Protein AF-A0A0B8NXF0-F1 (afdb_monomer)

Solvent-accessible surface area (backbone atoms only — not comparable to full-atom values): 3796 Å² total; per-residue (Å²): 135,87,66,76,48,59,73,46,78,47,77,48,77,48,79,69,85,89,51,74,48,79,49,74,47,75,47,70,50,65,62,59,74,71,30,47,56,51,43,65,73,41,46,67,57,51,53,50,52,53,53,50,50,53,53,53,49,67,72,72,108

pLDDT: mean 74.88, std 11.66, range [38.47, 89.25]

Sequence (61 aa):
MKGPGLGRLECTIIDHGDHRELDVRAWWHPKGFLGLLYWWAMFPAHLFIFKGMVRAICKKA

Secondary structure (DSSP, 8-state):
---SEEEEEEEEEEE-SS-EEEEEEEEEEE-SHHHHHHHHHHHHHHHHHHHHHHHHHHHH-

Organism: NCBI:txid1481914

Structure (mmCIF, N/CA/C/O backbone):
data_AF-A0A0B8NXF0-F1
#
_entry.id   AF-A0A0B8NXF0-F1
#
loop_
_atom_site.group_PDB
_atom_site.id
_atom_site.type_symbol
_atom_site.label_atom_id
_atom_site.label_alt_id
_atom_site.label_comp_id
_atom_site.label_asym_id
_atom_site.label_entity_id
_atom_site.label_seq_id
_atom_site.pdbx_PDB_ins_code
_atom_site.Cartn_x
_atom_site.Cartn_y
_atom_site.Cartn_z
_atom_site.occupancy
_atom_site.B_iso_or_equiv
_atom_site.auth_seq_id
_atom_site.auth_comp_id
_atom_site.auth_asym_id
_atom_site.auth_atom_id
_atom_site.pdbx_PDB_model_num
ATOM 1 N N . MET A 1 1 ? 18.972 -10.048 -0.050 1.00 40.00 1 MET A N 1
ATOM 2 C CA . MET A 1 1 ? 18.654 -10.096 -1.497 1.00 40.00 1 MET A CA 1
ATOM 3 C C . MET A 1 1 ? 18.026 -8.761 -1.884 1.00 40.00 1 MET A C 1
ATOM 5 O O . MET A 1 1 ? 17.044 -8.380 -1.262 1.00 40.00 1 MET A O 1
ATOM 9 N N . LYS A 1 2 ? 18.638 -7.997 -2.800 1.00 38.47 2 LYS A N 1
ATOM 10 C CA . LYS A 1 2 ? 18.132 -6.683 -3.243 1.00 38.47 2 LYS A CA 1
ATOM 11 C C . LYS A 1 2 ? 17.048 -6.905 -4.299 1.00 38.47 2 LYS A C 1
ATOM 13 O O . LYS A 1 2 ? 17.367 -7.325 -5.406 1.00 38.47 2 LYS A O 1
ATOM 18 N N . GLY A 1 3 ? 15.790 -6.646 -3.951 1.00 46.97 3 GLY A N 1
ATOM 19 C CA . GLY A 1 3 ? 14.722 -6.548 -4.946 1.00 46.97 3 GLY A CA 1
ATOM 20 C C . GLY A 1 3 ? 14.994 -5.3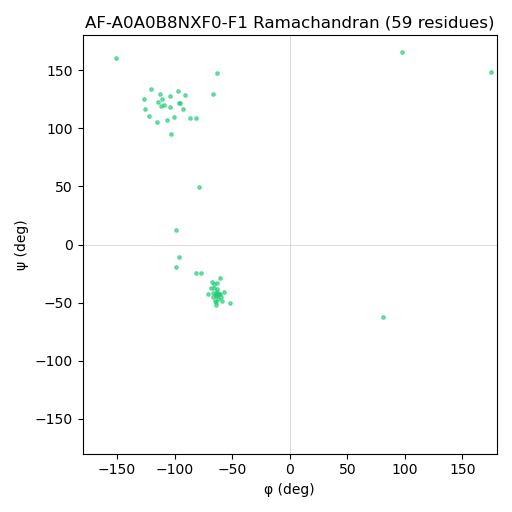73 -5.899 1.00 46.97 3 GLY A C 1
ATOM 21 O O . GLY A 1 3 ? 15.580 -4.376 -5.466 1.00 46.97 3 GLY A O 1
ATOM 22 N N . PRO A 1 4 ? 14.607 -5.456 -7.183 1.00 44.28 4 PRO A N 1
ATOM 23 C CA . PRO A 1 4 ? 14.860 -4.424 -8.189 1.00 44.28 4 PRO A CA 1
ATOM 24 C C . PRO A 1 4 ? 13.868 -3.254 -8.044 1.0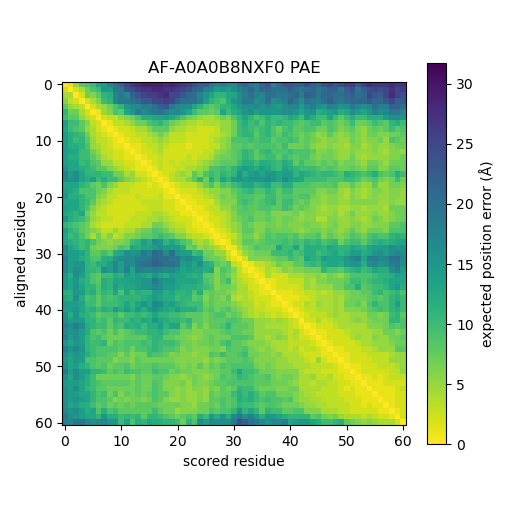0 44.28 4 PRO A C 1
ATOM 26 O O . PRO A 1 4 ? 13.208 -2.850 -8.999 1.00 44.28 4 PRO A O 1
ATOM 29 N N . GLY A 1 5 ? 13.718 -2.732 -6.827 1.00 53.75 5 GLY A N 1
ATOM 30 C CA . GLY A 1 5 ? 12.749 -1.692 -6.511 1.00 53.75 5 GLY A CA 1
ATOM 31 C C . GLY A 1 5 ? 12.702 -1.367 -5.023 1.00 53.75 5 GLY A C 1
ATOM 32 O O . GLY A 1 5 ? 12.931 -2.226 -4.171 1.00 53.75 5 GLY A O 1
ATOM 33 N N . LEU A 1 6 ? 12.408 -0.104 -4.722 1.00 56.22 6 LEU A N 1
ATOM 34 C CA . LEU A 1 6 ? 11.982 0.327 -3.396 1.00 56.22 6 LEU A CA 1
ATOM 35 C C . LEU A 1 6 ? 10.467 0.132 -3.337 1.00 56.22 6 LEU A C 1
ATOM 37 O O . LEU A 1 6 ? 9.721 0.835 -4.020 1.00 56.22 6 LEU A O 1
ATOM 41 N N . GLY A 1 7 ? 10.041 -0.862 -2.562 1.00 64.06 7 GLY A N 1
ATOM 42 C CA . GLY A 1 7 ? 8.650 -1.041 -2.171 1.00 64.06 7 GLY A CA 1
ATOM 43 C C . GLY A 1 7 ? 8.438 -0.403 -0.804 1.00 64.06 7 GLY A C 1
ATOM 44 O O . GLY A 1 7 ? 9.124 -0.772 0.149 1.00 64.06 7 GLY A O 1
ATOM 45 N N . ARG A 1 8 ? 7.517 0.551 -0.698 1.00 67.75 8 ARG A N 1
ATOM 46 C CA . ARG A 1 8 ? 7.060 1.101 0.578 1.00 67.75 8 ARG A CA 1
ATOM 47 C C . ARG A 1 8 ? 5.628 0.654 0.802 1.00 67.75 8 ARG A C 1
ATOM 49 O O . ARG A 1 8 ? 4.780 0.890 -0.048 1.00 67.75 8 ARG A O 1
ATOM 56 N N . LEU A 1 9 ? 5.370 0.018 1.935 1.00 78.69 9 LEU A N 1
ATOM 57 C CA . LEU A 1 9 ? 4.015 -0.260 2.384 1.00 78.69 9 LEU A CA 1
ATOM 58 C C . LEU A 1 9 ? 3.687 0.733 3.494 1.00 78.69 9 LEU A C 1
ATOM 60 O O . LEU A 1 9 ? 4.357 0.752 4.523 1.00 78.69 9 LEU A O 1
ATOM 64 N N . GLU A 1 10 ? 2.681 1.560 3.270 1.00 79.25 10 GLU A N 1
ATOM 65 C CA . GLU A 1 10 ? 2.099 2.432 4.280 1.00 79.25 10 GLU A CA 1
ATOM 66 C C . GLU A 1 10 ? 0.773 1.814 4.716 1.00 79.25 10 GLU A C 1
ATOM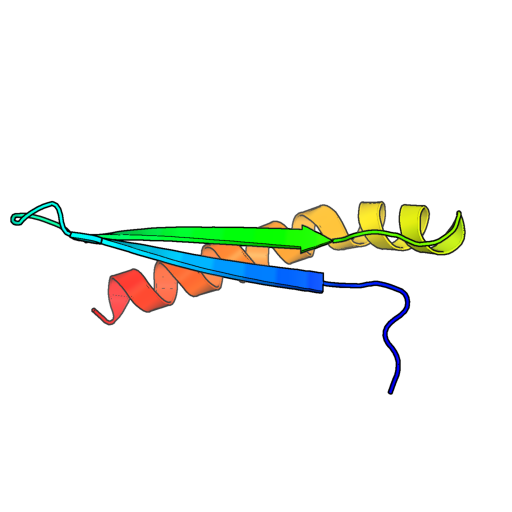 68 O O . GLU A 1 10 ? -0.053 1.446 3.884 1.00 79.25 10 GLU A O 1
ATOM 73 N N . CYS A 1 11 ? 0.604 1.643 6.022 1.00 82.06 11 CYS A N 1
ATOM 74 C CA . CYS A 1 11 ? -0.608 1.111 6.626 1.00 82.06 11 CYS A CA 1
ATOM 75 C C . CYS A 1 11 ? -1.079 2.121 7.664 1.00 82.06 11 CYS A C 1
ATOM 77 O O . CYS A 1 11 ? -0.380 2.368 8.648 1.00 82.06 11 CYS A O 1
ATOM 79 N N . THR A 1 12 ? -2.255 2.688 7.440 1.00 84.88 12 THR A N 1
ATOM 80 C CA . THR A 1 12 ? -2.860 3.705 8.294 1.00 84.88 12 THR A CA 1
ATOM 81 C C . THR A 1 12 ? -4.194 3.181 8.792 1.00 84.88 12 THR A C 1
ATOM 83 O O . THR A 1 12 ? -4.983 2.640 8.020 1.00 84.88 12 THR A O 1
ATOM 86 N N . ILE A 1 13 ? -4.442 3.331 10.090 1.00 86.06 13 ILE A N 1
ATOM 87 C CA . ILE A 1 13 ? -5.713 2.963 10.710 1.00 86.06 13 ILE A CA 1
ATOM 88 C C . ILE A 1 13 ? -6.361 4.245 11.203 1.00 86.06 13 ILE A C 1
ATOM 90 O O . ILE A 1 13 ? -5.752 4.982 11.979 1.00 86.06 13 ILE A O 1
ATOM 94 N N . ILE A 1 14 ? -7.571 4.510 10.730 1.00 88.94 14 ILE A N 1
ATOM 95 C CA . ILE A 1 14 ? -8.374 5.662 11.124 1.00 88.94 14 ILE A CA 1
ATOM 96 C C . ILE A 1 14 ? -9.530 5.126 11.962 1.00 88.94 14 ILE A C 1
ATOM 98 O O . ILE A 1 14 ? -10.291 4.272 11.509 1.00 88.94 14 ILE A O 1
ATOM 102 N N . ASP A 1 15 ? -9.624 5.583 13.207 1.00 87.75 15 ASP A N 1
ATOM 103 C CA . ASP A 1 15 ? -10.716 5.215 14.104 1.00 87.75 15 ASP A CA 1
ATOM 104 C C . ASP A 1 15 ? -11.835 6.256 13.977 1.00 87.75 15 ASP A C 1
ATOM 106 O O . ASP A 1 15 ? -11.624 7.435 14.266 1.00 87.75 15 ASP A O 1
ATOM 110 N N . HIS A 1 16 ? -13.006 5.822 13.509 1.00 89.25 16 HIS A N 1
ATOM 111 C CA . HIS A 1 16 ? -14.207 6.652 13.374 1.00 89.25 16 HIS A CA 1
ATOM 112 C C . HIS A 1 16 ? -15.180 6.448 14.550 1.00 89.25 16 HIS A C 1
ATOM 114 O O . HIS A 1 16 ? -16.333 6.867 14.479 1.00 89.25 16 HIS A O 1
ATOM 120 N N . GLY A 1 17 ? -14.746 5.792 15.631 1.00 88.12 17 GLY A N 1
ATOM 121 C CA . GLY A 1 17 ? -15.557 5.484 16.810 1.00 88.12 17 GLY A CA 1
ATOM 122 C C . GLY A 1 17 ? -16.429 4.247 16.608 1.00 88.12 17 GLY A C 1
ATOM 123 O O . GLY A 1 17 ? -16.232 3.238 17.281 1.00 88.12 17 GLY A O 1
ATOM 124 N N . ASP A 1 18 ? -17.355 4.303 15.649 1.00 87.06 18 ASP A N 1
ATOM 125 C CA . ASP A 1 18 ? -18.281 3.196 15.354 1.00 87.06 18 ASP A CA 1
ATOM 126 C C . ASP A 1 18 ? -17.644 2.108 14.476 1.00 87.06 18 ASP A C 1
ATOM 128 O O . ASP A 1 18 ? -18.070 0.953 14.469 1.00 87.06 18 ASP A O 1
ATOM 132 N N . HIS A 1 19 ? -16.624 2.478 13.704 1.00 84.69 19 HIS A N 1
ATOM 133 C CA . HIS A 1 19 ? -15.876 1.573 12.843 1.00 84.69 19 HIS A CA 1
ATOM 134 C C . HIS A 1 19 ? -14.435 2.053 12.679 1.00 84.69 19 HIS A C 1
ATOM 136 O O . HIS A 1 19 ? -14.112 3.221 12.892 1.00 84.69 19 HIS A O 1
ATOM 142 N N . ARG A 1 20 ? -13.557 1.136 12.274 1.00 83.88 20 ARG A N 1
ATOM 143 C CA . ARG A 1 20 ? -12.158 1.434 11.962 1.00 83.88 20 ARG A CA 1
ATOM 144 C C . ARG A 1 20 ? -11.919 1.234 10.481 1.00 83.88 20 ARG A C 1
ATOM 146 O O . ARG A 1 20 ? -12.249 0.185 9.928 1.00 83.88 20 ARG A O 1
ATOM 153 N N . GLU A 1 21 ? -11.330 2.234 9.856 1.00 85.75 21 GLU A N 1
ATOM 154 C CA . GLU A 1 21 ? -10.912 2.192 8.467 1.00 85.75 21 GLU A CA 1
ATOM 155 C C . GLU A 1 21 ? -9.426 1.839 8.398 1.00 85.75 21 GLU A C 1
ATOM 157 O O . GLU A 1 21 ? -8.604 2.394 9.127 1.00 85.75 21 GLU A O 1
ATOM 162 N N . LEU A 1 22 ? -9.082 0.883 7.537 1.00 82.69 22 LEU A N 1
ATOM 163 C CA . LEU A 1 22 ? -7.713 0.423 7.329 1.00 82.69 22 LEU A CA 1
ATOM 164 C C . LEU A 1 22 ? -7.296 0.770 5.897 1.00 82.69 22 LEU A C 1
ATOM 166 O O . LEU A 1 22 ? -7.732 0.117 4.948 1.00 82.69 22 LEU A O 1
ATOM 170 N N . ASP A 1 23 ? -6.452 1.790 5.749 1.00 82.31 23 ASP A N 1
ATOM 171 C CA . ASP A 1 23 ? -5.872 2.204 4.471 1.00 82.31 23 ASP A CA 1
ATOM 172 C C . ASP A 1 23 ? -4.484 1.572 4.314 1.00 82.31 23 ASP A C 1
ATOM 174 O O . ASP A 1 23 ? -3.593 1.765 5.143 1.00 82.31 23 ASP A O 1
ATOM 178 N N . VAL A 1 24 ? -4.294 0.792 3.249 1.00 81.06 24 VAL A N 1
ATOM 179 C CA . VAL A 1 24 ? -3.022 0.134 2.932 1.00 81.06 24 VAL A CA 1
ATOM 180 C C . VAL A 1 24 ? -2.577 0.580 1.549 1.00 81.06 24 VAL A C 1
ATOM 182 O O . VAL A 1 24 ? -3.155 0.184 0.535 1.00 81.06 24 VAL A O 1
ATOM 185 N N . ARG A 1 25 ? -1.505 1.371 1.502 1.00 80.50 25 ARG A N 1
ATOM 186 C CA . ARG A 1 25 ? -0.920 1.906 0.272 1.00 80.50 25 ARG A CA 1
ATOM 187 C C . ARG A 1 25 ? 0.437 1.276 0.018 1.00 80.50 25 ARG A C 1
ATOM 189 O O . ARG A 1 25 ? 1.368 1.421 0.803 1.00 80.50 25 ARG A O 1
ATOM 196 N N . ALA A 1 26 ? 0.556 0.584 -1.107 1.00 78.88 26 ALA A N 1
ATOM 197 C CA . ALA A 1 26 ? 1.819 0.035 -1.574 1.00 78.88 26 ALA A CA 1
ATOM 198 C C . ALA A 1 26 ? 2.398 0.940 -2.668 1.00 78.88 26 ALA A C 1
ATOM 200 O O . ALA A 1 26 ? 1.882 0.993 -3.783 1.00 78.88 26 ALA A O 1
ATOM 201 N N . TRP A 1 27 ? 3.485 1.637 -2.357 1.00 71.19 27 TRP A N 1
ATOM 202 C CA . TRP A 1 27 ? 4.278 2.390 -3.318 1.00 71.19 27 TRP A CA 1
ATOM 203 C C . TRP A 1 27 ? 5.381 1.500 -3.864 1.00 71.19 27 TRP A C 1
ATOM 205 O O . TRP A 1 27 ? 6.157 0.918 -3.109 1.00 71.19 27 TRP A O 1
ATOM 215 N N . TRP A 1 28 ? 5.492 1.428 -5.181 1.00 68.12 28 TRP A N 1
ATOM 216 C CA . TRP A 1 28 ? 6.594 0.744 -5.836 1.00 68.12 28 TRP A CA 1
ATOM 217 C C . TRP A 1 28 ? 7.240 1.693 -6.822 1.00 68.12 28 TRP A C 1
ATOM 219 O O . TRP A 1 28 ? 6.569 2.238 -7.697 1.00 68.12 28 TRP A O 1
ATOM 229 N N . HIS A 1 29 ? 8.549 1.877 -6.690 1.00 63.72 29 HIS A N 1
ATOM 230 C CA . HIS A 1 29 ? 9.317 2.665 -7.640 1.00 63.72 29 HIS A CA 1
ATOM 231 C C . HIS A 1 29 ? 10.102 1.721 -8.561 1.00 63.72 29 HIS A C 1
ATOM 233 O O . HIS A 1 29 ? 11.196 1.275 -8.184 1.00 63.72 29 HIS A O 1
ATOM 239 N N . PRO A 1 30 ? 9.579 1.379 -9.757 1.00 62.66 30 PRO A N 1
ATOM 240 C CA . PRO A 1 30 ? 10.298 0.522 -10.685 1.00 62.66 30 PRO A CA 1
ATOM 241 C C . PRO A 1 30 ? 11.541 1.266 -11.184 1.00 62.66 30 PRO A C 1
ATOM 243 O O . PRO A 1 30 ? 11.465 2.417 -11.614 1.00 62.66 30 PRO A O 1
ATOM 246 N N . LYS A 1 31 ? 12.712 0.627 -11.114 1.00 60.16 31 LYS A N 1
ATOM 247 C CA . LYS A 1 31 ? 13.949 1.165 -11.695 1.00 60.16 31 LYS A CA 1
ATOM 248 C C . LYS A 1 31 ? 14.285 0.363 -12.958 1.00 60.16 31 LYS A C 1
ATOM 250 O O . LYS A 1 31 ? 14.716 -0.781 -12.864 1.00 60.16 31 LYS A O 1
ATOM 255 N N . GLY A 1 32 ? 14.088 0.970 -14.132 1.00 66.81 32 GLY A N 1
ATOM 256 C CA . GLY A 1 32 ? 14.456 0.404 -15.440 1.00 66.81 32 GLY A CA 1
ATOM 257 C C . GLY A 1 32 ? 13.322 -0.288 -16.216 1.00 66.81 32 GLY A C 1
ATOM 258 O O . GLY A 1 32 ? 12.264 -0.599 -15.674 1.00 66.81 32 GLY A O 1
ATOM 259 N N . PHE A 1 33 ? 13.567 -0.541 -17.508 1.00 70.19 33 PHE A N 1
ATOM 260 C CA . PHE A 1 33 ? 12.591 -1.078 -18.474 1.00 70.19 33 PHE A CA 1
ATOM 261 C C . PHE A 1 33 ? 12.106 -2.500 -18.131 1.00 70.19 33 PHE A C 1
ATOM 263 O O . PHE A 1 33 ? 10.910 -2.776 -18.162 1.00 70.19 33 PHE A O 1
ATOM 270 N N . LEU A 1 34 ? 13.017 -3.381 -17.696 1.00 70.50 34 LEU A N 1
ATOM 271 C CA . LEU A 1 34 ? 12.675 -4.727 -17.208 1.00 70.50 34 LEU A CA 1
ATOM 272 C C . LEU A 1 34 ? 11.804 -4.683 -15.941 1.00 70.50 34 LEU A C 1
ATOM 274 O O . LEU A 1 34 ? 10.928 -5.527 -15.758 1.00 70.50 34 LEU A O 1
ATOM 278 N N . GLY A 1 35 ? 12.005 -3.669 -15.092 1.00 68.94 35 GLY A N 1
ATOM 279 C CA . GLY A 1 35 ? 11.178 -3.435 -13.910 1.00 68.94 35 GLY A CA 1
ATOM 280 C C . GLY A 1 35 ? 9.748 -3.028 -14.265 1.00 68.94 35 GLY A C 1
ATOM 281 O O . GLY A 1 35 ? 8.820 -3.412 -13.559 1.00 68.94 35 GLY A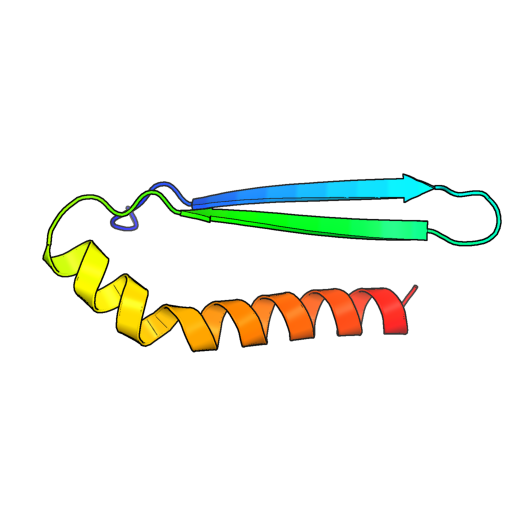 O 1
ATOM 282 N N . LEU A 1 36 ? 9.556 -2.314 -15.379 1.00 74.19 36 LEU A N 1
ATOM 283 C CA . LEU A 1 36 ? 8.235 -1.934 -15.878 1.00 74.19 36 LEU A CA 1
ATOM 284 C C . LEU A 1 36 ? 7.473 -3.145 -16.436 1.00 74.19 36 LEU A C 1
ATOM 286 O O . LEU A 1 36 ? 6.296 -3.314 -16.133 1.00 74.19 36 LEU A O 1
ATOM 290 N N . LEU A 1 37 ? 8.144 -4.022 -17.191 1.00 78.38 37 LEU A N 1
ATOM 291 C CA . LEU A 1 37 ?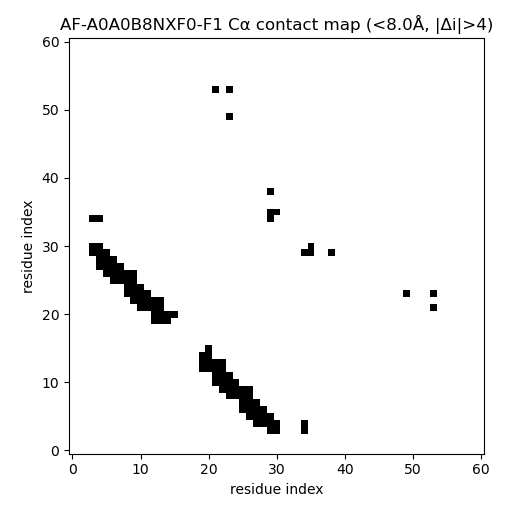 7.523 -5.238 -17.728 1.00 78.38 37 LEU A CA 1
ATOM 292 C C . LEU A 1 37 ? 7.097 -6.197 -16.603 1.00 78.38 37 LEU A C 1
ATOM 294 O O . LEU A 1 37 ? 5.974 -6.701 -16.603 1.00 78.38 37 LEU A O 1
ATOM 298 N N . TYR A 1 38 ? 7.965 -6.383 -15.603 1.00 75.19 38 TYR A N 1
ATOM 299 C CA . TYR A 1 38 ? 7.637 -7.137 -14.392 1.00 75.19 38 TYR A CA 1
ATOM 300 C C . TYR A 1 38 ? 6.470 -6.503 -13.626 1.00 75.19 38 TYR A C 1
ATOM 302 O O . TYR A 1 38 ? 5.564 -7.209 -13.185 1.00 75.19 38 TYR A O 1
ATOM 310 N N . TRP A 1 39 ? 6.461 -5.170 -13.505 1.00 73.00 39 TRP A N 1
ATOM 311 C CA . TRP A 1 39 ? 5.379 -4.437 -12.855 1.00 73.00 39 TRP A CA 1
ATOM 312 C C . TRP A 1 39 ? 4.035 -4.690 -13.536 1.00 73.00 39 TRP A C 1
ATOM 314 O O . TRP A 1 39 ? 3.086 -5.053 -12.855 1.00 73.00 39 TRP A O 1
ATOM 324 N N . TRP A 1 40 ? 3.957 -4.587 -14.865 1.00 75.50 40 TRP A N 1
ATOM 325 C CA . TRP A 1 40 ? 2.719 -4.840 -15.609 1.00 75.50 40 TRP A CA 1
ATOM 326 C C . TRP A 1 40 ? 2.207 -6.275 -15.451 1.00 75.50 40 TRP A C 1
ATOM 328 O O . TRP A 1 40 ? 1.013 -6.471 -15.231 1.00 75.50 40 TRP A O 1
ATOM 338 N N . ALA A 1 41 ? 3.095 -7.271 -15.498 1.00 81.00 41 ALA A N 1
ATOM 339 C CA . ALA A 1 41 ? 2.712 -8.669 -15.304 1.00 81.00 41 ALA A CA 1
ATOM 340 C C . ALA A 1 41 ? 2.214 -8.950 -13.873 1.00 81.00 41 ALA A C 1
ATOM 342 O O . ALA A 1 41 ? 1.276 -9.720 -13.675 1.00 81.00 41 ALA A O 1
ATOM 343 N N . MET A 1 42 ? 2.822 -8.313 -12.870 1.00 75.69 42 MET A N 1
ATOM 344 C CA . MET A 1 42 ? 2.530 -8.568 -11.459 1.00 75.69 42 MET A CA 1
ATOM 345 C C . MET A 1 42 ? 1.516 -7.600 -10.838 1.00 75.69 42 MET A C 1
ATOM 347 O O . MET A 1 42 ? 1.040 -7.865 -9.735 1.00 75.69 42 MET A O 1
ATOM 351 N N . PHE A 1 43 ? 1.149 -6.505 -11.504 1.00 77.25 43 PHE A N 1
ATOM 352 C CA . PHE A 1 43 ? 0.175 -5.521 -11.021 1.00 77.25 43 PHE A CA 1
ATOM 353 C C . PHE A 1 43 ? -1.166 -6.142 -10.575 1.00 77.25 43 PHE A C 1
ATOM 355 O O . PHE A 1 43 ? -1.573 -5.896 -9.434 1.00 77.25 43 PHE A O 1
ATOM 362 N N . PRO A 1 44 ? -1.837 -7.003 -11.375 1.00 77.00 44 PRO A N 1
ATOM 363 C CA . PRO A 1 44 ? -3.086 -7.630 -10.937 1.00 77.00 44 PRO A CA 1
ATOM 364 C C . PRO A 1 44 ? -2.882 -8.591 -9.756 1.00 77.00 44 PRO A C 1
ATOM 366 O O . PRO A 1 44 ? -3.732 -8.663 -8.869 1.00 77.00 44 PRO A O 1
ATOM 369 N N . ALA A 1 45 ? -1.741 -9.286 -9.696 1.00 81.56 45 ALA A N 1
ATOM 370 C CA . ALA A 1 45 ? -1.415 -10.183 -8.590 1.00 81.56 45 ALA A CA 1
ATOM 371 C C . ALA A 1 45 ? -1.212 -9.415 -7.273 1.00 81.56 45 ALA A C 1
ATOM 373 O O . ALA A 1 45 ? -1.733 -9.826 -6.237 1.00 81.56 45 ALA A O 1
ATOM 374 N N . HIS A 1 46 ? -0.529 -8.266 -7.308 1.00 78.12 46 HIS A N 1
ATOM 375 C CA . HIS A 1 46 ? -0.345 -7.416 -6.128 1.00 78.12 46 HIS A CA 1
ATOM 376 C C . HIS A 1 46 ? -1.687 -6.906 -5.598 1.00 78.12 46 HIS A C 1
ATOM 378 O O . HIS A 1 46 ? -1.960 -7.042 -4.406 1.00 78.12 46 H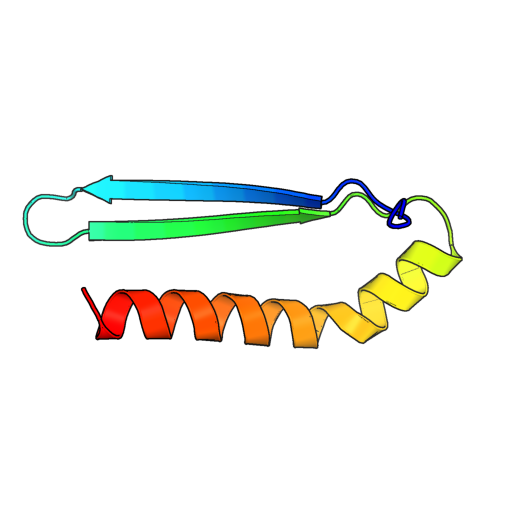IS A O 1
ATOM 384 N N . LEU A 1 47 ? -2.562 -6.401 -6.475 1.00 75.94 47 LEU A N 1
ATOM 385 C CA . LEU A 1 47 ? -3.910 -5.969 -6.092 1.00 75.94 47 LEU A CA 1
ATOM 386 C C . LEU A 1 47 ? -4.707 -7.097 -5.425 1.00 75.94 47 LEU A C 1
ATOM 388 O O . LEU A 1 47 ? -5.396 -6.865 -4.431 1.00 75.94 47 LEU A O 1
ATOM 392 N N . PHE A 1 48 ? -4.591 -8.324 -5.936 1.00 82.75 48 PHE A N 1
ATOM 393 C CA . PHE A 1 48 ? -5.278 -9.479 -5.368 1.00 82.75 48 PHE A CA 1
ATOM 394 C C . PHE A 1 48 ? -4.751 -9.844 -3.973 1.00 82.75 48 PHE A C 1
ATOM 396 O O . PHE A 1 48 ? -5.544 -10.0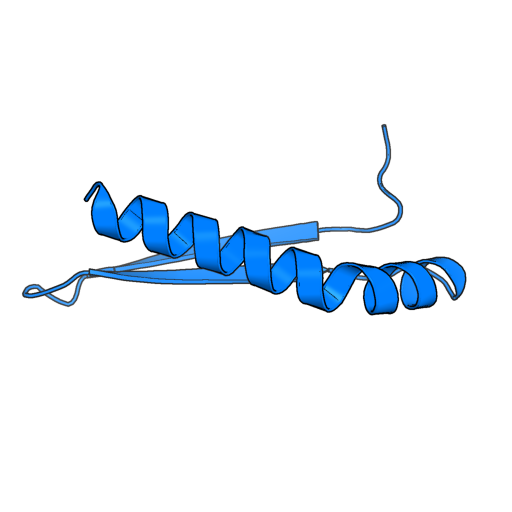54 -3.053 1.00 82.75 48 PHE A O 1
ATOM 403 N N . ILE A 1 49 ? -3.427 -9.863 -3.791 1.00 81.88 49 ILE A N 1
ATOM 404 C CA . ILE A 1 49 ? -2.785 -10.178 -2.507 1.00 81.88 49 ILE A CA 1
ATOM 405 C C . ILE A 1 49 ? -3.127 -9.117 -1.456 1.00 81.88 49 ILE A C 1
ATOM 407 O O . ILE A 1 49 ? -3.565 -9.470 -0.361 1.00 81.88 49 ILE A O 1
ATOM 411 N N . PHE A 1 50 ? -2.997 -7.826 -1.783 1.00 79.25 50 PHE A N 1
ATOM 412 C CA . PHE A 1 50 ? -3.300 -6.742 -0.841 1.00 79.25 50 PHE A CA 1
ATOM 413 C C . PHE A 1 50 ? -4.779 -6.723 -0.455 1.00 79.25 50 PHE A C 1
ATOM 415 O O . PHE A 1 50 ? -5.103 -6.662 0.731 1.00 79.25 50 PHE A O 1
ATOM 422 N N . LYS A 1 51 ? -5.688 -6.874 -1.426 1.00 78.56 51 LYS A N 1
ATOM 423 C CA . LYS A 1 51 ? -7.129 -6.954 -1.154 1.00 78.56 51 LYS A CA 1
ATOM 424 C C . LYS A 1 51 ? -7.483 -8.175 -0.304 1.00 78.56 51 LYS A C 1
ATOM 426 O O . LYS A 1 51 ? -8.307 -8.072 0.604 1.00 78.56 51 LYS A O 1
ATOM 431 N N . GLY A 1 52 ? -6.862 -9.323 -0.578 1.00 81.06 52 GLY A N 1
ATOM 432 C CA . GLY A 1 52 ? -7.024 -10.538 0.218 1.00 81.06 52 GLY A CA 1
ATOM 433 C C . GLY A 1 52 ? -6.548 -10.356 1.659 1.00 81.06 52 GLY A C 1
ATOM 434 O O . GLY A 1 52 ? -7.253 -10.745 2.589 1.00 81.06 52 GLY A O 1
ATOM 435 N N . MET A 1 53 ? -5.400 -9.705 1.847 1.00 81.19 53 MET A N 1
ATOM 436 C CA . MET A 1 53 ? -4.825 -9.421 3.160 1.00 81.19 53 MET A CA 1
ATOM 437 C C . MET A 1 53 ? -5.718 -8.487 3.983 1.00 81.19 53 MET A C 1
ATOM 439 O O . MET A 1 53 ? -6.074 -8.836 5.106 1.00 81.19 53 MET A O 1
ATOM 443 N N . VAL A 1 54 ? -6.159 -7.361 3.412 1.00 81.50 54 VAL A N 1
ATOM 444 C CA . VAL A 1 54 ? -7.077 -6.421 4.083 1.00 81.50 54 VAL A CA 1
ATOM 445 C C . VAL A 1 54 ? -8.387 -7.116 4.457 1.00 81.50 54 VAL A C 1
ATOM 447 O O . VAL A 1 54 ? -8.834 -7.025 5.596 1.00 81.50 54 VAL A O 1
ATOM 450 N N . ARG A 1 55 ? -8.970 -7.904 3.544 1.00 82.19 55 ARG A N 1
ATOM 451 C CA . ARG A 1 55 ? -10.210 -8.648 3.818 1.00 82.19 55 ARG A CA 1
ATOM 452 C C . ARG A 1 55 ? -10.043 -9.685 4.930 1.00 82.19 55 ARG A C 1
ATOM 454 O O . ARG A 1 55 ? -10.964 -9.877 5.720 1.00 82.19 55 ARG A O 1
ATOM 461 N N . ALA A 1 56 ? -8.900 -10.364 4.992 1.00 82.88 56 ALA A N 1
ATOM 462 C CA . ALA A 1 56 ? -8.603 -11.322 6.051 1.00 82.88 56 ALA A CA 1
ATOM 463 C C . ALA A 1 56 ? -8.414 -10.637 7.411 1.00 82.88 56 ALA A C 1
ATOM 465 O O . ALA A 1 56 ? -8.870 -11.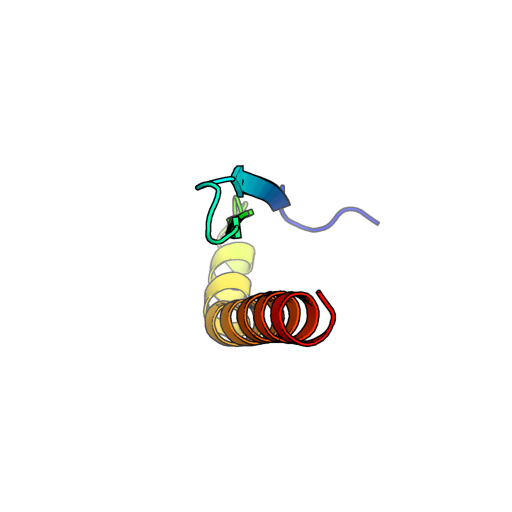177 8.417 1.00 82.88 56 ALA A O 1
ATOM 466 N N . ILE A 1 57 ? -7.790 -9.456 7.434 1.00 80.88 57 ILE A N 1
ATOM 467 C CA . ILE A 1 57 ? -7.647 -8.630 8.638 1.00 80.88 57 ILE A CA 1
ATOM 468 C C . ILE A 1 57 ? -9.028 -8.179 9.124 1.00 80.88 57 ILE A C 1
ATOM 470 O O . ILE A 1 57 ? -9.378 -8.476 10.259 1.00 80.88 57 ILE A O 1
ATOM 474 N N . CYS A 1 58 ? -9.857 -7.583 8.260 1.00 80.06 58 CYS A N 1
ATOM 475 C CA . CYS A 1 58 ? -11.216 -7.163 8.624 1.00 80.06 58 CYS A CA 1
ATOM 476 C C . CYS A 1 58 ? -12.117 -8.321 9.074 1.00 80.06 58 CYS A C 1
ATOM 478 O O . CYS A 1 58 ? -13.036 -8.102 9.845 1.00 80.06 58 CYS A O 1
ATOM 480 N N . LYS A 1 59 ? -11.888 -9.548 8.589 1.00 82.12 59 LYS A N 1
ATOM 481 C CA . LYS A 1 59 ? -12.649 -10.730 9.027 1.00 82.12 59 LYS A CA 1
ATOM 482 C C . LYS A 1 59 ? -12.210 -11.249 10.405 1.00 82.12 59 LYS A C 1
ATOM 484 O O . LYS A 1 59 ? -12.965 -11.984 11.033 1.00 82.12 59 LYS A O 1
ATOM 489 N N . LYS A 1 60 ? -10.969 -10.971 10.816 1.00 77.94 60 LYS A N 1
ATOM 490 C CA . LYS A 1 60 ? -10.390 -11.440 12.086 1.00 77.94 60 LYS A CA 1
ATOM 491 C C . LYS A 1 60 ? -10.437 -10.396 13.207 1.00 77.94 60 LYS A C 1
ATOM 493 O O . LYS A 1 60 ? -10.241 -10.790 14.352 1.00 77.94 60 LYS A O 1
ATOM 498 N N . ALA A 1 61 ? -10.605 -9.120 12.864 1.00 67.25 61 ALA A N 1
ATOM 499 C CA . ALA A 1 61 ? -10.852 -8.025 13.799 1.00 67.25 61 ALA A CA 1
ATOM 500 C C . ALA A 1 61 ? -12.288 -8.084 14.333 1.00 67.25 61 ALA A C 1
ATOM 502 O O . ALA A 1 61 ? -12.460 -7.734 15.519 1.00 67.25 61 ALA A O 1
#

Nearest PDB structures (foldseek):
  8ied-assembly1_A  TM=3.448E-01  e=1.344E+00  Homo sapiens
  3bzw-assembly1_A  TM=3.322E-01  e=1.769E+00  Bacteroides thetaiotaomicron VPI-5482
  8ieq-assembly1_C  TM=3.650E-01  e=3.063E+00  Homo sapiens

Foldseek 3Di:
DDDQWDWDWDWDWDCPPVDIDIDIDIDIDHDDDVSVVVCVVCVVVVVVVVVVVVVVVVVVD

Int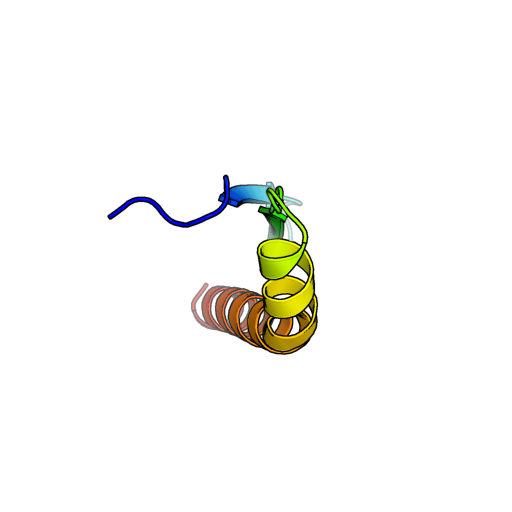erPro domains:
  IPR021295 Protein of unknown function DUF2867 [PF11066] (9-53)

Radius of gyration: 14.59 Å; Cα contacts (8 Å, |Δi|>4): 53; chains: 1; bounding box: 37×18×35 Å

Mean predicted aligned error: 8.52 Å